Protein 2QVK (pdb70)

Radius of gyration: 16.13 Å; Cα contacts (8 Å, |Δi|>4): 327; chains: 1; bounding box: 34×58×26 Å

CATH classification: 2.60.40.2030

Foldseek 3Di:
DCFAKAWPDAEDEDELPPFKDKTKMFTPDAQAAKKKKKKWKFADQADEPQQQWHTDIDIDIRGRPRTMDIDIIGGHSHPDDDPWGKIKMFIDAMAGDVVGYGYDDHGMHIYTHDYDDDDDD

InterPro domains:
  IPR001623 DnaJ domain [PS50076] (302-365)
  IPR002987 Sodium/calcium exchanger, isoform 1 [PR01260] (11-23)
  IPR002987 Sodium/calcium exchanger, isoform 1 [PR01260] (24-35)
  IPR002987 Sodium/calcium exchanger, isoform 1 [PR01260] (45-54)
  IPR002987 Sodium/calcium exchanger, isoform 1 [PR01260] (502-514)
  IPR003644 Na-Ca exchanger/integrin-beta4 [PF03160] (530-632)
  IPR003644 Na-Ca exchanger/integrin-beta4 [SM00237] (393-493)
  IPR003644 Na-Ca exchanger/integrin-beta4 [SM00237] (524-624)
  IPR004836 Sodium/calcium exchanger protein [PR01259] (802-814)
  IPR004836 Sodium/calcium exchanger protein [PR01259] (815-826)
  IPR004836 Sodium/calcium exchanger protein [PR01259] (828-840)
  IPR004836 Sodium/calcium exchanger protein [PR01259] (841-854)
  IPR004836 Sodium/calcium exchanger protein [TIGR00845] (1-970)
  IPR004837 Sodium/calcium exchanger membrane region [PF01699] (78-247)
  IPR004837 Sodium/calcium exchanger membrane region [PF01699] (797-959)
  IPR032452 Sodium/calcium exchanger domain, C-terminal extension [PF16494] (251-386)
  IPR038081 CalX-like domain superfamily [G3DSA:2.60.40.2030] (392-528)
  IPR038081 CalX-like domain superfamily [G3DSA:2.60.40.2030] (529-724)
  IPR038081 CalX-like domain superfamily [SSF141072] (403-534)
  IPR038081 CalX-like domain superfamily [SSF141072] (534-724)

GO terms:
  GO:0005432 calcium:sodium 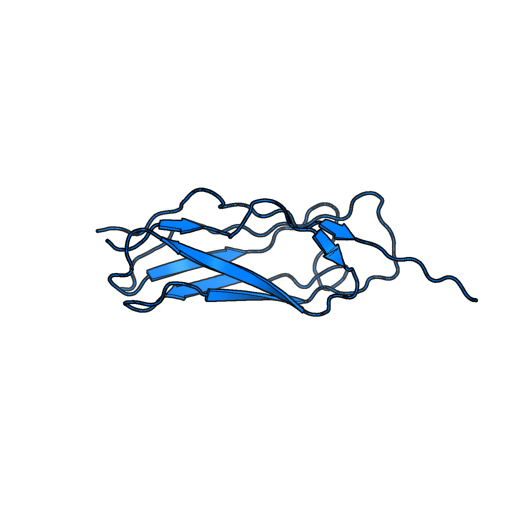antiporter activity (F, IDA)
  GO:0005509 calcium ion binding (F, IDA)
  GO:0035725 sodium ion transmembrane transport (P, IDA)
  GO:0005886 plasma membrane (C, IDA)
  GO:0070588 calcium ion transmembrane transport (P, IDA)
  GO:0005886 plasma membrane (C, EXP)
  GO:1905060 calcium:monoatomic cation antiporter activity involved in regulation of postsynaptic cytosolic calcium ion concentration (F, IMP)
  GO:1905060 calcium:monoatomic cation antiporter activity involved in regulation of postsynaptic cytosolic calcium ion concentration (F, IDA)

Nearest PDB structures (foldseek):
  2qvk-assembly1_A  TM=1.008E+00  e=4.280E-24  Canis lupus familiaris
  2qvm-assembly1_A  TM=9.814E-01  e=2.058E-21  Canis lupus familiaris
  8sgt-assembly1_A  TM=9.623E-01  e=6.298E-17  Homo sapiens
  8sgi-assembly1_A  TM=9.495E-01  e=1.476E-16  Homo sapiens
  2klt-assembly1_A  TM=8.767E-01  e=2.687E-17  Canis lupus familiaris

B-factor: mean 15.98, std 7.39, range [6.96, 51.9]

Sequence (121 aa):
HAGIFTFEEPVTTHVSESIGIMEVKVLRTSGARGNVIVPYKTIEGTARGGGEDFEEDTCGELEFQNDEEIVVKTISVKVIDDEEYEKNNKTFFLEEIGEPRLVEGRPILGEHTKLEEVIIEESSYEFKS

Solvent-accessible surface area: 7378 Å² total; per-residue (Å²): 159,5,4,57,0,15,2,114,74,67,65,29,109,13,45,22,81,72,36,88,8,108,10,86,0,50,8,54,94,24,22,169,23,46,0,34,0,38,36,102,17,67,94,34,66,0,124,7,77,38,73,3,0,72,77,40,92,18,119,15,59,0,90,81,112,52,100,78,52,51,4,63,1,102,6,66,80,23,173,112,137,40,195,81,6,7,0,68,0,55,2,25,120,12,167,98,72,218,84,73,12,84,41,23,149,42,32,133,8,44,0,28,7,79,30,80,137,157,180,176,166

Secondary structure (DSSP, 8-state):
---EEEES-SEEEEETT--EEEEEEEEES---S-EEEEEEEEESSS-TTTTSB---EEEEEEPTT--EEEEEEEB---SS--SSEEEEEEE---EE-----EE-S--EEEEEEE-------

Structure (mmCIF, N/CA/C/O backbone):
data_2QVK
#
_entry.id   2QVK
#
_cell.length_a   82.336
_cell.length_b   76.491
_cell.length_c   22.538
_cell.angle_alpha   90.00
_cell.angle_beta   90.00
_cell.angle_gamma   90.00
#
_symmetry.space_group_name_H-M   'P 21 21 2'
#
loop_
_entity.id
_entity.type
_entity.pdbx_description
1 polymer 'Sodium/calcium exchanger 1'
2 water water
#
loop_
_atom_site.group_PDB
_atom_site.id
_atom_site.type_symbol
_atom_site.label_atom_id
_atom_site.label_alt_id
_atom_site.label_comp_id
_atom_site.label_asym_id
_atom_site.label_entity_id
_atom_site.label_seq_id
_atom_site.pdbx_PDB_ins_code
_atom_site.Cartn_x
_atom_site.Cartn_y
_atom_site.Cartn_z
_atom_site.occupancy
_atom_site.B_iso_or_equiv
_atom_site.auth_seq_id
_atom_site.auth_comp_id
_atom_site.auth_asym_id
_atom_site.auth_atom_id
_atom_site.pdbx_PDB_model_num
ATOM 1 N N . HIS A 1 4 ? 38.670 -14.167 2.443 1.00 20.95 501 HIS A N 1
ATOM 2 C CA . HIS A 1 4 ? 38.204 -13.330 3.584 1.00 19.34 501 HIS A CA 1
ATOM 3 C C . HIS A 1 4 ? 39.240 -13.224 4.697 1.00 17.68 501 HIS A C 1
ATOM 4 O O . HIS A 1 4 ? 38.880 -12.865 5.816 1.00 16.39 501 HIS A O 1
ATOM 11 N N . ALA A 1 5 ? 40.522 -13.482 4.397 1.00 16.37 502 ALA A N 1
ATOM 12 C CA . ALA A 1 5 ? 41.578 -13.455 5.420 1.00 14.46 502 ALA A CA 1
ATOM 13 C C . ALA A 1 5 ? 42.112 -12.044 5.676 1.00 13.44 502 ALA A C 1
ATOM 14 O O . ALA A 1 5 ? 42.701 -11.805 6.723 1.00 12.44 502 ALA A O 1
ATOM 16 N N . GLY A 1 6 ? 41.931 -11.149 4.710 1.00 12.28 503 GLY A N 1
ATOM 17 C CA . GLY A 1 6 ? 42.290 -9.746 4.885 1.00 11.47 503 GLY A CA 1
ATOM 18 C C . GLY A 1 6 ? 43.323 -9.218 3.913 1.00 10.38 503 GLY A C 1
ATOM 19 O O . GLY A 1 6 ? 44.194 -9.958 3.404 1.00 11.27 503 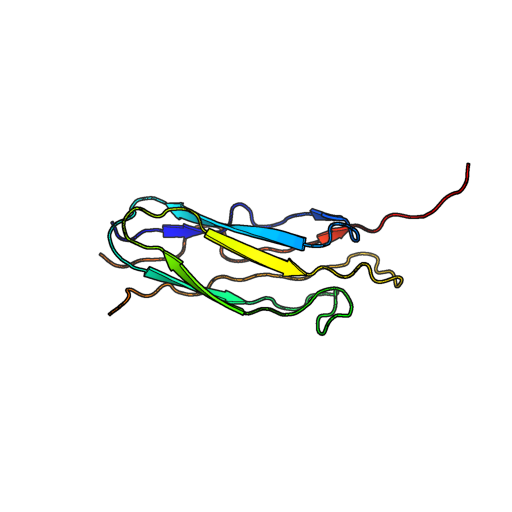GLY A O 1
ATOM 20 N N . ILE A 1 7 ? 43.231 -7.911 3.697 1.00 9.44 504 ILE A N 1
ATOM 21 C CA . ILE A 1 7 ? 44.124 -7.134 2.866 1.00 9.68 504 ILE A CA 1
ATOM 22 C C . ILE A 1 7 ? 44.743 -6.074 3.799 1.00 9.20 504 ILE A C 1
ATOM 23 O O . ILE A 1 7 ? 44.016 -5.232 4.354 1.00 9.71 504 ILE A O 1
ATOM 28 N N . PHE A 1 8 ? 46.066 -6.122 3.980 1.00 8.45 505 PHE A N 1
ATOM 29 C CA . PHE A 1 8 ? 46.722 -5.370 5.049 1.00 7.90 505 PHE A CA 1
ATOM 30 C C . PHE A 1 8 ? 47.456 -4.160 4.517 1.00 7.09 505 PHE A C 1
ATOM 31 O O . PHE A 1 8 ? 48.140 -4.229 3.493 1.00 8.55 505 PHE A O 1
ATOM 39 N N . THR A 1 9 ? 47.349 -3.052 5.254 1.00 6.96 506 THR A N 1
ATOM 40 C CA . THR A 1 9 ? 47.873 -1.777 4.770 1.00 7.59 506 THR A CA 1
ATOM 41 C C . THR A 1 9 ? 48.180 -0.814 5.903 1.00 7.72 506 THR A C 1
ATOM 42 O O . THR A 1 9 ? 47.520 -0.854 6.943 1.00 8.35 506 THR A O 1
ATOM 46 N N . PHE A 1 10 ? 49.161 0.056 5.699 1.00 7.45 507 PHE A N 1
ATOM 47 C CA . PHE A 1 10 ? 49.299 1.227 6.547 1.00 8.02 507 PHE A CA 1
ATOM 48 C C . PHE A 1 10 ? 48.159 2.204 6.244 1.00 8.04 507 PHE A C 1
ATOM 49 O O . PHE A 1 10 ? 47.465 2.094 5.236 1.00 8.21 507 PHE A O 1
ATOM 57 N N . GLU A 1 11 ? 47.976 3.185 7.118 1.00 8.58 508 GLU A N 1
ATOM 58 C CA . GLU A 1 11 ? 46.990 4.246 6.906 1.00 9.00 508 GLU A CA 1
ATOM 59 C C . GLU A 1 11 ? 47.293 5.151 5.725 1.00 10.03 508 GLU A C 1
ATOM 60 O O . GLU A 1 11 ? 46.386 5.626 5.057 1.00 10.70 508 GLU A O 1
ATOM 66 N N . GLU A 1 12 ? 48.567 5.411 5.491 1.00 10.53 509 GLU A N 1
ATOM 67 C CA . GLU A 1 12 ? 49.000 6.363 4.485 1.00 11.26 509 GLU A CA 1
ATOM 68 C C . GLU A 1 12 ? 50.458 6.091 4.175 1.00 10.76 509 GLU A C 1
ATOM 69 O O . GLU A 1 12 ? 51.119 5.386 4.920 1.00 11.31 509 GLU A O 1
ATOM 75 N N . PRO A 1 13 ? 50.956 6.607 3.054 1.00 10.26 510 PRO A N 1
ATOM 76 C CA . PRO A 1 13 ? 52.343 6.345 2.685 1.00 10.48 510 PRO A CA 1
ATOM 77 C C . PRO A 1 13 ? 53.391 7.310 3.254 1.00 9.71 510 PRO A C 1
ATOM 78 O O . PRO A 1 13 ? 54.575 7.007 3.195 1.00 9.06 510 PRO A O 1
ATOM 82 N N . VAL A 1 14 ? 52.966 8.482 3.719 1.00 9.84 511 VAL A N 1
ATOM 83 C CA . VAL A 1 14 ? 53.894 9.473 4.265 1.00 10.47 511 VAL A CA 1
ATOM 84 C C . VAL A 1 14 ? 53.283 10.124 5.497 1.00 11.54 511 VAL A C 1
ATOM 85 O O . VAL A 1 14 ? 52.108 10.497 5.485 1.00 12.92 511 VAL A O 1
ATOM 89 N N . THR A 1 15 ? 54.070 10.254 6.565 1.00 11.45 512 THR A N 1
ATOM 90 C CA A THR A 1 15 ? 53.608 10.888 7.797 0.60 12.10 512 THR A CA 1
ATOM 91 C CA B THR A 1 15 ? 53.587 10.953 7.744 0.40 12.43 512 THR A CA 1
ATOM 92 C C . THR A 1 15 ? 54.700 11.803 8.308 1.00 12.03 512 THR A C 1
ATOM 93 O O . THR A 1 15 ? 55.867 11.497 8.148 1.00 13.48 512 THR A O 1
ATOM 100 N N . HIS A 1 16 ? 54.307 12.898 8.935 1.00 12.32 513 HIS A N 1
ATOM 101 C CA . HIS A 1 16 ? 55.214 13.848 9.557 1.00 12.90 513 HIS A CA 1
ATOM 102 C C . HIS A 1 16 ? 55.047 13.713 11.061 1.00 13.15 513 HIS A C 1
ATOM 103 O O . HIS A 1 16 ? 53.913 13.658 11.574 1.00 14.85 513 HIS A O 1
ATOM 110 N N . VAL A 1 17 ? 56.170 13.645 11.778 1.00 11.83 514 VAL A N 1
ATOM 111 C CA . VAL A 1 17 ? 56.121 13.606 13.245 1.00 12.61 514 VAL A CA 1
ATOM 112 C C . VAL A 1 17 ? 57.133 14.582 13.797 1.00 12.58 514 VAL A C 1
ATOM 113 O O . VAL A 1 17 ? 58.180 14.811 13.202 1.00 12.98 514 VAL A O 1
ATOM 117 N N . SER A 1 18 ? 56.831 15.144 14.960 1.00 12.39 515 SER A N 1
ATOM 118 C CA . SER A 1 18 ? 57.789 15.999 15.640 1.00 11.97 515 SER A CA 1
ATOM 119 C C . SER A 1 18 ? 58.947 15.179 16.171 1.00 11.25 515 SER A C 1
ATOM 120 O O . SER A 1 18 ? 58.750 14.069 16.651 1.00 10.80 515 SER A O 1
ATOM 123 N N . GLU A 1 19 ? 60.137 15.768 16.168 1.00 11.06 516 GLU A N 1
ATOM 124 C CA . GLU A 1 19 ? 61.278 15.212 16.834 1.00 11.80 516 GLU A CA 1
ATOM 125 C C . GLU A 1 19 ? 61.041 14.922 18.323 1.00 11.13 516 GLU A C 1
ATOM 126 O O . GLU A 1 19 ? 61.747 14.115 18.924 1.00 11.73 516 GLU A O 1
ATOM 132 N N . SER A 1 20 ? 60.052 15.602 18.907 1.00 11.56 517 SER A N 1
ATOM 133 C CA . SER A 1 20 ? 59.717 15.420 20.323 1.00 12.46 517 SER A CA 1
ATOM 134 C C . SER A 1 20 ? 58.547 14.470 20.579 1.00 12.01 517 SER A C 1
ATOM 135 O O . SER A 1 20 ? 58.049 14.397 21.707 1.00 14.20 517 SER A O 1
ATOM 138 N N . ILE A 1 21 ? 58.101 13.734 19.563 1.00 11.61 518 ILE A N 1
ATOM 139 C CA . ILE A 1 21 ? 56.942 12.856 19.745 1.00 11.75 518 ILE A CA 1
ATOM 140 C C . ILE A 1 21 ? 57.144 11.762 20.808 1.00 11.23 518 ILE A C 1
ATOM 141 O O . ILE A 1 21 ? 56.175 11.295 21.439 1.00 11.90 518 ILE A O 1
ATOM 146 N N . GLY A 1 22 ? 58.381 11.317 20.991 1.00 11.13 519 GLY A N 1
ATOM 147 C CA . GLY A 1 22 ? 58.672 10.310 22.006 1.00 10.78 519 GLY A CA 1
ATOM 148 C C . GLY A 1 22 ? 58.425 8.914 21.498 1.00 10.41 519 GLY A C 1
ATOM 149 O O . GLY A 1 22 ? 59.360 8.168 21.221 1.00 11.62 519 GLY A O 1
ATOM 150 N N . ILE A 1 23 ? 57.155 8.546 21.446 1.00 10.28 520 ILE A N 1
ATOM 151 C CA . ILE A 1 23 ? 56.752 7.257 20.910 1.00 10.10 520 ILE A CA 1
ATOM 152 C C . ILE A 1 23 ? 55.808 7.512 19.755 1.00 10.49 520 ILE A C 1
ATOM 153 O O . ILE A 1 23 ? 54.779 8.178 19.921 1.00 12.01 520 ILE A O 1
ATOM 158 N N . MET A 1 24 ? 56.156 6.971 18.584 1.00 10.44 521 MET A N 1
ATOM 159 C CA . MET A 1 24 ? 55.296 7.046 17.405 1.00 10.38 521 MET A CA 1
ATOM 160 C C . MET A 1 24 ? 54.551 5.721 17.291 1.00 9.97 521 MET A C 1
ATOM 161 O O . MET A 1 24 ? 55.168 4.651 17.294 1.00 11.38 521 MET A O 1
ATOM 166 N N . GLU A 1 25 ? 53.231 5.788 17.159 1.00 9.59 522 GLU A N 1
ATOM 167 C CA . GLU A 1 25 ? 52.400 4.599 17.053 1.00 9.55 522 GLU A CA 1
ATOM 168 C C . GLU A 1 25 ? 51.854 4.483 15.635 1.00 10.11 522 GLU A C 1
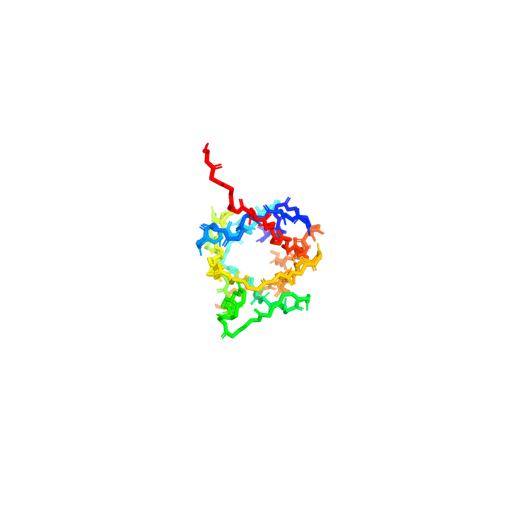ATOM 169 O O . GLU A 1 25 ? 51.035 5.285 15.206 1.00 12.54 522 GLU A O 1
ATOM 175 N N . VAL A 1 26 ? 52.373 3.512 14.904 1.00 9.20 523 VAL A N 1
ATOM 176 C CA . VAL A 1 26 ? 52.033 3.294 13.495 1.00 8.99 523 VAL A CA 1
ATOM 177 C C . VAL A 1 26 ? 51.002 2.183 13.416 1.00 8.38 523 VAL A C 1
ATOM 178 O O . VAL A 1 26 ? 51.199 1.103 13.981 1.00 9.60 523 VAL A O 1
ATOM 182 N N . LYS A 1 27 ? 49.901 2.474 12.740 1.00 8.24 524 LYS A N 1
ATOM 183 C CA . LYS A 1 27 ? 48.815 1.533 12.602 1.00 8.57 524 LYS A CA 1
ATOM 184 C C . LYS A 1 27 ? 48.933 0.666 11.350 1.00 8.04 524 LYS A C 1
ATOM 185 O O . LYS A 1 27 ? 49.340 1.132 10.284 1.00 8.67 524 LYS A O 1
ATOM 191 N N . VAL A 1 28 ? 48.524 -0.587 11.495 1.00 7.77 525 VAL A N 1
ATOM 192 C CA . VAL A 1 28 ? 48.324 -1.486 10.366 1.00 7.71 525 VAL A CA 1
ATOM 193 C C . VAL A 1 28 ? 46.868 -1.967 10.366 1.00 7.19 525 VAL A C 1
ATOM 194 O O . VAL A 1 28 ? 46.374 -2.469 11.387 1.00 7.31 525 VAL A O 1
ATOM 198 N N . LEU A 1 29 ? 46.190 -1.772 9.235 1.00 7.57 526 LEU A N 1
ATOM 199 C CA . LEU A 1 29 ? 44.776 -2.077 9.109 1.00 7.61 526 LEU A CA 1
ATOM 200 C C . LEU A 1 29 ? 44.567 -3.307 8.272 1.00 7.05 526 LEU A C 1
ATOM 201 O O . LEU A 1 29 ? 45.314 -3.550 7.323 1.00 8.69 526 LEU A O 1
ATOM 206 N N . ARG A 1 30 ? 43.531 -4.057 8.629 1.00 7.78 527 ARG A N 1
ATOM 207 C CA . ARG A 1 30 ? 43.070 -5.243 7.899 1.00 7.84 527 ARG A CA 1
ATOM 208 C C . ARG A 1 30 ? 41.745 -4.864 7.270 1.00 7.88 527 ARG A C 1
ATOM 209 O O . ARG A 1 30 ? 40.834 -4.421 7.985 1.00 8.52 527 ARG A O 1
ATOM 217 N N . THR A 1 31 ? 41.654 -4.994 5.944 1.00 8.36 528 THR A N 1
ATOM 218 C CA . THR A 1 31 ? 40.485 -4.595 5.176 1.00 9.54 528 THR A CA 1
ATOM 219 C C . THR A 1 31 ? 39.949 -5.793 4.396 1.00 9.59 528 THR A C 1
ATOM 220 O O . THR A 1 31 ? 40.676 -6.726 4.074 1.00 9.79 528 THR A O 1
ATOM 224 N N . SER A 1 32 ? 38.677 -5.728 4.045 1.00 9.99 529 SER A N 1
ATOM 225 C CA . SER A 1 32 ? 38.023 -6.743 3.211 1.00 11.30 529 SER A CA 1
ATOM 226 C C . SER A 1 32 ? 38.081 -8.197 3.702 1.00 12.75 529 SER A C 1
ATOM 227 O O . SER A 1 32 ? 38.050 -9.151 2.895 1.00 16.19 529 SER A O 1
ATOM 230 N N . GLY A 1 33 ? 38.141 -8.391 5.010 1.00 12.85 530 GLY A N 1
ATOM 231 C CA . GLY A 1 33 ? 37.972 -9.719 5.607 1.00 13.93 530 GLY A CA 1
ATOM 232 C C . GLY A 1 33 ? 38.809 -9.873 6.851 1.00 13.70 530 GLY A C 1
ATOM 233 O O . GLY A 1 33 ? 39.978 -9.503 6.856 1.00 13.12 530 GLY A O 1
ATOM 234 N N . ALA A 1 34 ? 38.235 -10.453 7.899 1.00 13.75 531 ALA A N 1
ATOM 235 C CA . ALA A 1 34 ? 38.947 -10.632 9.156 1.00 14.68 531 ALA A CA 1
ATOM 236 C C . ALA A 1 34 ? 38.881 -12.073 9.649 1.00 15.69 531 ALA A C 1
ATOM 237 O O . ALA A 1 34 ? 38.948 -12.314 10.842 1.00 15.73 531 ALA A O 1
ATOM 239 N N . ARG A 1 35 ? 38.793 -13.020 8.720 1.00 17.15 532 ARG A N 1
ATOM 240 C CA . ARG A 1 35 ? 38.710 -14.447 9.097 1.00 18.23 532 ARG A CA 1
ATOM 241 C C . ARG A 1 35 ? 40.099 -15.044 9.348 1.00 17.40 532 ARG A C 1
ATOM 242 O O . ARG A 1 35 ? 40.978 -14.981 8.481 1.00 17.60 532 ARG A O 1
ATOM 250 N N . GLY A 1 36 ? 40.281 -15.607 10.534 1.00 16.89 533 GLY A N 1
ATOM 251 C CA . GLY A 1 36 ? 41.472 -16.389 10.852 1.00 16.64 533 GLY A CA 1
ATOM 252 C C . GLY A 1 36 ? 42.590 -15.586 11.492 1.00 16.03 533 GLY A C 1
ATOM 253 O O . GLY A 1 36 ? 42.516 -14.362 11.606 1.00 16.69 533 GLY A O 1
ATOM 254 N N . ASN A 1 37 ? 43.603 -16.306 11.961 1.00 15.22 534 ASN A N 1
ATOM 255 C CA . ASN A 1 37 ? 44.791 -15.771 12.584 1.00 14.83 534 ASN A CA 1
ATOM 256 C C . ASN A 1 37 ? 45.875 -15.585 11.510 1.00 13.67 534 ASN A C 1
ATOM 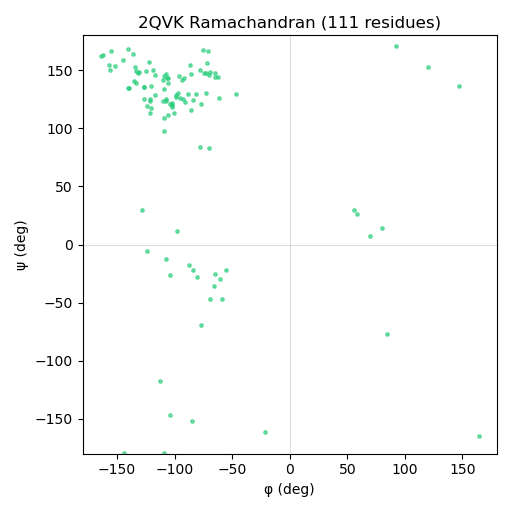257 O O . ASN A 1 37 ? 46.217 -16.523 10.774 1.00 13.45 534 ASN A O 1
ATOM 262 N N . VAL A 1 38 ? 46.398 -14.366 11.419 1.00 12.22 535 VAL A N 1
ATOM 263 C CA . VAL A 1 38 ? 47.340 -13.943 10.360 1.00 11.78 535 VAL A CA 1
ATOM 264 C C . VAL A 1 38 ? 48.468 -13.163 11.000 1.00 11.80 535 VAL A C 1
ATOM 265 O O . VAL A 1 38 ? 48.241 -12.387 11.902 1.00 12.43 535 VAL A O 1
ATOM 269 N N . ILE A 1 39 ? 49.690 -13.359 10.529 1.00 10.42 536 ILE A N 1
ATOM 270 C CA . ILE A 1 39 ? 50.786 -12.473 10.918 1.00 11.04 536 ILE A CA 1
ATOM 271 C C . ILE A 1 39 ? 51.196 -11.603 9.753 1.00 9.76 536 ILE A C 1
ATOM 272 O O . ILE A 1 39 ? 51.149 -12.019 8.585 1.00 10.70 536 ILE A O 1
ATOM 277 N N . VAL A 1 40 ? 51.585 -10.376 10.090 1.00 9.65 537 VAL A N 1
ATOM 278 C CA . VAL A 1 40 ? 52.135 -9.418 9.127 1.00 8.92 537 VAL A CA 1
ATOM 279 C C . VAL A 1 40 ? 53.548 -9.016 9.580 1.00 8.97 537 VAL A C 1
ATOM 280 O O . VAL A 1 40 ? 53.704 -8.373 10.620 1.00 9.72 537 VAL A O 1
ATOM 284 N N . PRO A 1 41 ? 54.582 -9.391 8.811 1.00 8.62 538 PRO A N 1
ATOM 285 C CA . PRO A 1 41 ? 55.922 -8.971 9.180 1.00 9.53 538 PRO A CA 1
ATOM 286 C C . PRO A 1 41 ? 56.083 -7.468 8.979 1.00 8.90 538 PRO A C 1
ATOM 287 O O . PRO A 1 41 ? 55.504 -6.910 8.041 1.00 9.40 538 PRO A O 1
ATOM 291 N N . TYR A 1 42 ? 56.917 -6.845 9.804 1.00 9.01 539 TYR A N 1
ATOM 292 C CA . TYR A 1 42 ? 57.246 -5.421 9.649 1.00 8.64 539 TYR A CA 1
ATOM 293 C C . TYR A 1 42 ? 58.690 -5.154 10.039 1.00 9.05 539 TYR A C 1
ATOM 294 O O . TYR A 1 42 ? 59.304 -5.922 10.784 1.00 9.55 539 TYR A O 1
ATOM 303 N N . LYS A 1 43 ? 59.218 -4.041 9.543 1.00 8.66 540 LYS A N 1
ATOM 304 C CA . LYS A 1 43 ? 60.532 -3.547 9.936 1.00 9.53 540 LYS A CA 1
ATOM 305 C C . LYS A 1 43 ? 60.661 -2.053 9.690 1.00 9.40 540 LYS A C 1
ATOM 306 O O . LYS A 1 43 ? 59.996 -1.479 8.820 1.00 9.65 540 LYS A O 1
ATOM 312 N N . THR A 1 44 ? 61.545 -1.429 10.450 1.00 9.57 541 THR A N 1
ATOM 313 C CA . THR A 1 44 ? 62.047 -0.104 10.144 1.00 9.69 541 THR A CA 1
ATOM 314 C C . THR A 1 44 ? 63.243 -0.202 9.207 1.00 10.47 541 THR A C 1
ATOM 315 O O . THR A 1 44 ? 63.955 -1.206 9.191 1.00 10.38 541 THR A O 1
ATOM 319 N N . ILE A 1 45 ? 63.461 0.871 8.445 1.00 9.65 542 ILE A N 1
ATOM 320 C CA . ILE A 1 45 ? 64.625 1.023 7.575 1.00 10.32 542 ILE A CA 1
ATOM 321 C C . ILE A 1 45 ? 65.089 2.464 7.669 1.00 10.29 542 ILE A C 1
ATOM 322 O O . ILE A 1 45 ? 64.283 3.380 7.603 1.00 9.99 542 ILE A O 1
ATOM 327 N N . GLU A 1 46 ? 66.388 2.676 7.814 1.00 11.34 543 GLU A N 1
ATOM 328 C CA . GLU A 1 46 ? 66.907 4.035 7.858 1.00 12.73 543 GLU A CA 1
ATOM 329 C C . GLU A 1 46 ? 66.676 4.743 6.527 1.00 12.61 543 GLU A C 1
ATOM 330 O O . GLU A 1 46 ? 66.732 4.112 5.456 1.00 13.65 543 GLU A O 1
ATOM 336 N N . GLY A 1 47 ? 66.469 6.061 6.587 1.00 13.32 544 GLY A N 1
ATOM 337 C CA . GLY A 1 47 ? 66.537 6.920 5.406 1.00 13.34 544 GLY A CA 1
ATOM 338 C C . GLY A 1 47 ? 67.739 7.826 5.575 1.00 13.93 544 GLY A C 1
ATOM 339 O O . GLY A 1 47 ? 68.868 7.352 5.676 1.00 16.10 544 GLY A O 1
ATOM 340 N N . THR A 1 48 ? 67.499 9.130 5.637 1.00 12.82 545 THR A N 1
ATOM 341 C CA . THR A 1 48 ? 68.549 10.055 6.062 1.00 13.16 545 THR A CA 1
ATOM 342 C C . THR A 1 48 ? 68.678 10.073 7.600 1.00 13.34 545 THR A C 1
ATOM 343 O O . THR A 1 48 ? 69.745 10.382 8.141 1.00 14.00 545 THR A O 1
ATOM 347 N N . ALA A 1 49 ? 67.580 9.783 8.307 1.00 13.18 546 ALA A N 1
ATOM 348 C CA . ALA A 1 49 ? 67.602 9.637 9.757 1.00 14.18 546 ALA A CA 1
ATOM 349 C C . ALA A 1 49 ? 68.285 8.335 10.106 1.00 14.54 546 ALA A C 1
ATOM 350 O O . ALA A 1 49 ? 68.119 7.328 9.391 1.00 16.18 546 ALA A O 1
ATOM 352 N N . ARG A 1 50 ? 68.980 8.324 11.237 1.00 14.39 547 ARG A N 1
ATOM 353 C CA . ARG A 1 50 ? 69.753 7.159 11.635 1.00 16.18 547 ARG A CA 1
ATOM 354 C C . ARG A 1 50 ? 69.108 6.410 12.786 1.00 14.33 547 ARG A C 1
ATOM 355 O O . ARG A 1 50 ? 68.536 7.011 13.694 1.00 13.21 547 ARG A O 1
ATOM 363 N N . GLY A 1 51 ? 69.215 5.089 12.737 1.00 13.75 548 GLY A N 1
ATOM 364 C CA . GLY A 1 51 ? 68.734 4.214 13.790 1.00 14.60 548 GLY A CA 1
ATOM 365 C C . GLY A 1 51 ? 69.762 4.060 14.889 1.00 14.93 548 GLY A C 1
ATOM 366 O O . GLY A 1 51 ? 70.551 4.968 15.167 1.00 15.19 548 GLY A O 1
ATOM 367 N N . GLY A 1 52 ? 69.721 2.919 15.553 1.00 15.43 549 GLY A N 1
ATOM 368 C CA . GLY A 1 52 ? 70.611 2.665 16.676 1.00 15.49 549 GLY A CA 1
ATOM 369 C C . GLY A 1 52 ? 70.496 3.661 17.809 1.00 16.34 549 GLY A C 1
ATOM 370 O O . GLY A 1 52 ? 71.458 3.859 18.560 1.00 17.81 549 GLY A O 1
ATOM 371 N N . GLY A 1 53 ? 69.327 4.284 17.943 1.00 16.06 550 GLY A N 1
ATOM 372 C CA . GLY A 1 53 ? 69.057 5.251 18.988 1.00 16.64 550 GLY A CA 1
ATOM 373 C C . GLY A 1 53 ? 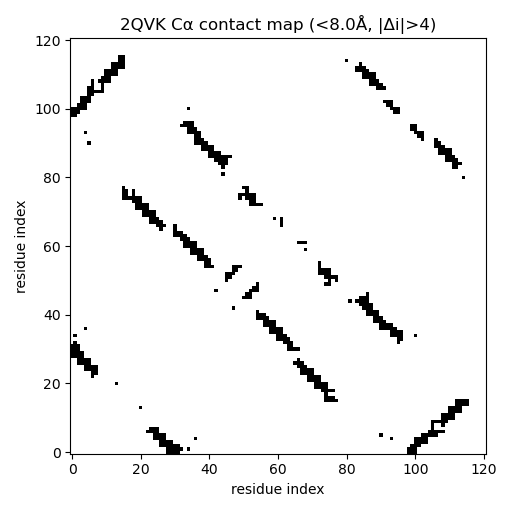69.602 6.638 18.709 1.00 17.03 550 GLY A C 1
ATOM 374 O O . GLY A 1 53 ? 69.667 7.466 19.617 1.00 18.90 550 GLY A O 1
ATOM 375 N N . GLU A 1 54 ? 69.998 6.914 17.462 1.00 16.75 551 GLU A N 1
ATOM 376 C CA . GLU A 1 54 ? 70.418 8.264 17.070 1.00 16.52 551 GLU A CA 1
ATOM 377 C C . GLU A 1 54 ? 69.177 9.152 16.872 1.00 15.31 551 GLU A C 1
ATOM 378 O O . GLU A 1 54 ? 68.929 10.037 17.678 1.00 16.15 551 GLU A O 1
ATOM 384 N N . ASP A 1 55 ? 68.392 8.870 15.819 1.00 13.43 552 ASP A N 1
ATOM 385 C CA . ASP A 1 55 ? 67.100 9.517 15.588 1.00 12.51 552 ASP A CA 1
ATOM 386 C C . ASP A 1 55 ? 65.910 8.622 15.939 1.00 11.45 552 ASP A C 1
ATOM 387 O O . ASP A 1 55 ? 64.831 9.115 16.234 1.00 12.34 552 ASP A O 1
ATOM 392 N N . PHE A 1 56 ? 66.094 7.312 15.871 1.00 11.06 553 PHE A N 1
ATOM 393 C CA . PHE A 1 56 ? 65.060 6.371 16.266 1.00 11.30 553 PHE A CA 1
ATOM 394 C C . PHE A 1 56 ? 65.690 5.058 16.661 1.00 11.29 553 PHE A C 1
ATOM 395 O O . PHE A 1 56 ? 66.882 4.824 16.410 1.00 11.70 553 PHE A O 1
ATOM 403 N N . GLU A 1 57 ? 64.896 4.207 17.305 1.00 11.39 554 GLU A N 1
ATOM 404 C CA A GLU A 1 57 ? 65.305 2.865 17.651 0.50 12.05 554 GLU A CA 1
ATOM 405 C CA B GLU A 1 57 ? 65.333 2.864 17.631 0.50 11.93 554 GLU A CA 1
ATOM 406 C C . GLU A 1 57 ? 64.750 1.881 16.625 1.00 12.06 554 GLU A C 1
ATOM 407 O O . GLU A 1 57 ? 63.545 1.846 16.389 1.00 12.25 554 GLU A O 1
ATOM 418 N N . ASP A 1 58 ? 65.616 1.071 16.032 1.00 11.16 555 ASP A N 1
ATOM 419 C CA . ASP A 1 58 ? 65.183 0.097 15.033 1.00 11.97 555 ASP A CA 1
ATOM 420 C C . ASP A 1 58 ? 64.227 -0.908 15.648 1.00 12.10 555 ASP A C 1
ATOM 421 O O . ASP A 1 58 ? 64.390 -1.316 16.810 1.00 13.41 555 ASP A O 1
ATOM 426 N N . THR A 1 59 ? 63.242 -1.346 14.874 1.00 11.83 556 THR A N 1
ATOM 427 C CA . THR A 1 59 ? 62.343 -2.386 15.377 1.00 13.04 556 THR A CA 1
ATOM 428 C C . THR A 1 59 ? 61.792 -3.213 14.230 1.00 12.72 556 THR A C 1
ATOM 429 O O . THR A 1 59 ? 61.716 -2.754 13.096 1.00 14.39 556 THR A O 1
ATOM 433 N N . CYS A 1 60 ? 61.442 -4.451 14.534 1.00 13.36 557 CYS A N 1
ATOM 434 C CA . CYS A 1 60 ? 60.958 -5.370 13.541 1.00 14.04 557 CYS A CA 1
ATOM 435 C C . CYS A 1 60 ? 60.295 -6.506 14.260 1.00 13.19 557 CYS A C 1
ATOM 436 O O . CYS A 1 60 ? 60.485 -6.696 15.464 1.00 15.15 557 CYS A O 1
ATOM 439 N N . GLY A 1 61 ? 59.481 -7.248 13.537 1.00 11.98 558 GLY A N 1
ATOM 440 C CA . GLY A 1 61 ? 58.713 -8.307 14.153 1.00 12.43 558 GLY A CA 1
ATOM 441 C C . GLY A 1 61 ? 57.588 -8.788 13.289 1.00 12.21 558 GLY A C 1
ATOM 442 O O . GLY A 1 61 ? 57.579 -8.535 12.107 1.00 11.38 558 GLY A O 1
ATOM 443 N N . GLU A 1 62 ? 56.656 -9.517 13.887 1.00 13.76 559 GLU A N 1
ATOM 444 C CA . GLU A 1 62 ? 55.480 -10.037 13.204 1.00 14.98 559 GLU A CA 1
ATOM 445 C C . GLU A 1 62 ? 54.271 -9.570 14.026 1.00 15.01 559 GLU A C 1
ATOM 446 O O . GLU A 1 62 ? 54.249 -9.796 15.247 1.00 18.36 559 GLU A O 1
ATOM 452 N N . LEU A 1 63 ? 53.307 -8.884 13.404 1.00 13.64 560 LEU A N 1
ATOM 453 C CA . LEU A 1 63 ? 52.066 -8.487 14.088 1.00 14.06 560 LEU A CA 1
ATOM 454 C C . LEU A 1 63 ? 51.038 -9.562 13.899 1.00 14.17 560 LEU A C 1
ATOM 455 O O . LEU A 1 63 ? 50.703 -9.863 12.768 1.00 14.13 560 LEU A O 1
ATOM 460 N N . GLU A 1 64 ? 50.506 -10.127 14.971 1.00 14.51 561 GLU A N 1
ATOM 461 C CA . GLU A 1 64 ? 49.477 -11.133 14.829 1.00 15.73 561 GLU A CA 1
ATOM 462 C C . GLU A 1 64 ? 48.116 -10.500 14.955 1.00 15.48 561 GLU A C 1
ATOM 463 O O . GLU A 1 64 ? 47.808 -9.812 15.941 1.00 17.81 561 GLU A O 1
ATOM 469 N N . PHE A 1 65 ? 47.305 -10.750 13.948 1.00 13.80 562 PHE A N 1
ATOM 470 C CA . PHE A 1 65 ? 45.892 -10.400 13.951 1.00 13.93 562 PHE A CA 1
ATOM 471 C C . PHE A 1 65 ? 45.122 -11.679 14.243 1.00 15.41 562 PHE A C 1
ATOM 472 O O . PHE A 1 65 ? 45.223 -12.643 13.488 1.00 16.68 562 PHE A O 1
ATOM 480 N N . GLN A 1 66 ? 44.363 -11.678 15.328 1.00 15.90 563 GLN A N 1
ATOM 481 C CA . GLN A 1 66 ? 43.456 -12.771 15.613 1.00 16.67 563 GLN A CA 1
ATOM 482 C C . GLN A 1 66 ? 42.207 -12.696 14.717 1.00 16.45 563 GLN A C 1
ATOM 483 O O . GLN A 1 66 ? 41.913 -11.688 14.065 1.00 15.34 563 GLN A O 1
ATOM 489 N N . ASN A 1 67 ? 41.437 -13.772 14.704 1.00 17.14 564 ASN A N 1
ATOM 490 C CA . ASN A 1 67 ? 40.134 -13.765 14.103 1.00 16.72 564 ASN A CA 1
ATOM 491 C C . ASN A 1 67 ? 39.340 -12.537 14.548 1.00 16.38 564 ASN A C 1
ATOM 492 O O . ASN A 1 67 ? 39.275 -12.237 15.728 1.00 17.26 564 ASN A O 1
ATOM 497 N N . ASP A 1 68 ? 38.781 -11.810 13.576 1.00 15.84 565 ASP A N 1
ATOM 498 C CA . ASP A 1 68 ? 37.947 -10.614 13.803 1.00 15.73 565 ASP A CA 1
ATOM 499 C C . ASP A 1 68 ? 38.689 -9.369 14.334 1.00 15.34 565 ASP A C 1
ATOM 500 O O . ASP A 1 68 ? 38.052 -8.356 14.668 1.00 17.12 565 ASP A O 1
ATOM 505 N N . GLU A 1 69 ? 40.019 -9.438 14.393 1.00 13.22 566 GLU A N 1
ATOM 506 C CA A GLU A 1 69 ? 40.877 -8.290 14.767 0.60 12.44 566 GLU A CA 1
ATOM 507 C CA B GLU A 1 69 ? 40.825 -8.268 14.741 0.40 12.39 566 GLU A CA 1
ATOM 508 C C . GLU A 1 69 ? 41.283 -7.543 13.494 1.00 11.34 566 GLU A C 1
ATOM 509 O O . GLU A 1 69 ? 41.748 -8.166 12.541 1.00 11.07 566 GLU A O 1
ATOM 520 N N . ILE A 1 70 ? 41.1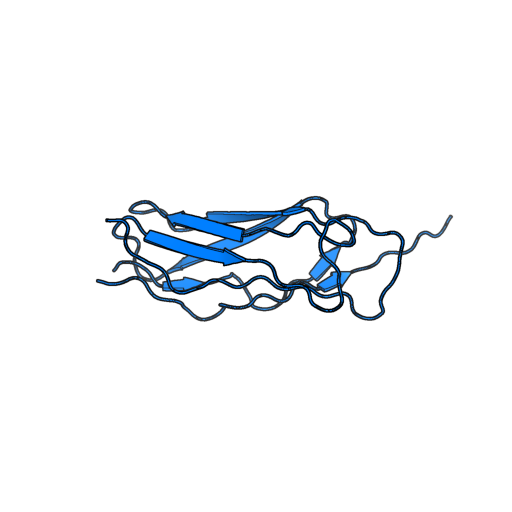07 -6.224 13.481 1.00 9.67 567 ILE A N 1
ATOM 521 C CA . ILE A 1 70 ? 41.320 -5.460 12.244 1.00 10.20 567 ILE A CA 1
ATOM 522 C C . ILE A 1 70 ? 42.323 -4.304 12.303 1.00 8.71 567 ILE A C 1
ATOM 523 O O . ILE A 1 70 ? 42.593 -3.700 11.283 1.00 9.07 567 ILE A O 1
ATOM 528 N N . VAL A 1 71 ? 42.847 -3.982 13.475 1.00 8.48 568 VAL A N 1
ATOM 529 C CA A VAL A 1 71 ? 43.861 -2.946 13.591 0.50 8.98 568 VAL A CA 1
ATOM 530 C CA B VAL A 1 71 ? 43.840 -2.911 13.629 0.50 9.09 568 VAL A CA 1
ATOM 531 C C . VAL A 1 71 ? 44.865 -3.3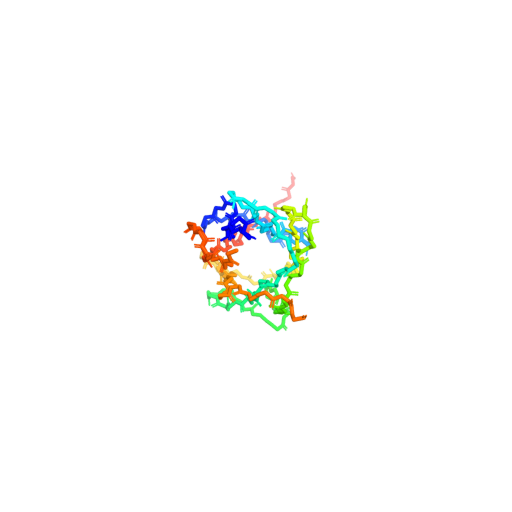38 14.653 1.00 9.50 568 VAL A C 1
ATOM 532 O O . VAL A 1 71 ? 44.479 -3.820 15.726 1.00 11.23 568 VAL A O 1
ATOM 539 N N . LYS A 1 72 ? 46.140 -3.120 14.336 1.00 9.16 569 LYS A N 1
ATOM 540 C CA . LYS A 1 72 ? 47.241 -3.363 15.275 1.00 9.00 569 LYS A CA 1
ATOM 541 C C . LYS A 1 72 ? 48.207 -2.182 15.196 1.00 8.41 569 LYS A C 1
ATOM 542 O O . LYS A 1 72 ? 48.165 -1.378 14.268 1.00 9.42 569 LYS A O 1
ATOM 548 N N . THR A 1 73 ? 49.078 -2.081 16.201 1.00 8.40 570 THR A N 1
ATOM 549 C CA . THR A 1 73 ? 49.956 -0.940 16.380 1.00 9.10 570 THR A CA 1
ATOM 550 C C . THR A 1 73 ? 51.404 -1.393 16.513 1.00 9.25 570 THR A C 1
ATOM 551 O O . THR A 1 73 ? 51.697 -2.381 17.198 1.00 11.00 570 THR A O 1
ATOM 555 N N . ILE A 1 74 ? 52.283 -0.674 15.811 1.00 8.85 571 ILE A N 1
ATOM 556 C CA . ILE A 1 74 ? 53.735 -0.790 15.936 1.00 9.44 571 ILE A CA 1
ATOM 557 C C . ILE A 1 74 ? 54.228 0.461 16.656 1.00 9.67 571 ILE A C 1
ATOM 558 O O . ILE A 1 74 ? 53.956 1.561 16.194 1.00 11.02 571 ILE A O 1
ATOM 563 N N . SER A 1 75 ? 54.928 0.302 17.791 1.00 9.78 572 SER A N 1
ATOM 564 C CA . SER A 1 75 ? 55.431 1.445 18.558 1.00 10.85 572 SER A CA 1
ATOM 565 C C . SER A 1 75 ? 56.910 1.639 18.313 1.00 10.09 572 SER A C 1
ATOM 566 O O . SER A 1 75 ? 57.704 0.716 18.535 1.00 12.05 572 SER A O 1
ATOM 569 N N . VAL A 1 76 ? 57.275 2.836 17.831 1.00 10.41 573 VAL A N 1
ATOM 570 C CA . VAL A 1 76 ? 58.662 3.178 17.523 1.00 10.92 573 VAL A CA 1
ATOM 571 C C . VAL A 1 76 ? 59.130 4.322 18.411 1.00 9.73 573 VAL A C 1
ATOM 572 O O . VAL A 1 76 ? 58.477 5.369 18.513 1.00 10.09 573 VAL A O 1
ATOM 576 N N . LYS A 1 77 ? 60.270 4.117 19.055 1.00 10.26 574 LYS A N 1
ATOM 577 C CA . LYS A 1 77 ? 60.916 5.177 19.829 1.00 11.70 574 LYS A CA 1
ATOM 578 C C . LYS A 1 77 ? 61.631 6.146 18.890 1.00 11.17 574 LYS A C 1
ATOM 579 O O . LYS A 1 77 ? 62.491 5.744 18.088 1.00 10.91 574 LYS A O 1
ATOM 585 N N . VAL A 1 78 ? 61.233 7.404 18.963 1.00 11.55 575 VAL A N 1
ATOM 586 C CA . VAL A 1 78 ? 61.851 8.478 18.205 1.00 12.21 575 VAL A CA 1
ATOM 587 C C . VAL A 1 78 ? 62.646 9.309 19.224 1.00 13.06 575 VAL A C 1
ATOM 588 O O . VAL A 1 78 ? 62.122 9.781 20.237 1.00 12.58 575 VAL A O 1
ATOM 592 N N . ILE A 1 79 ? 63.925 9.477 18.941 1.00 14.51 576 ILE A N 1
ATOM 593 C CA . ILE A 1 79 ? 64.839 10.136 19.860 1.00 15.53 576 ILE A CA 1
ATOM 594 C C . ILE A 1 79 ? 64.953 11.561 19.416 1.00 16.39 576 ILE A C 1
ATOM 595 O O . ILE A 1 79 ? 65.147 11.819 18.208 1.00 17.35 576 ILE A O 1
ATOM 600 N N . ASP A 1 80 ? 64.796 12.494 20.350 1.00 16.59 577 ASP A N 1
ATOM 601 C CA . ASP A 1 80 ? 64.950 13.876 20.005 1.00 18.49 577 ASP A CA 1
ATOM 602 C C . ASP A 1 80 ? 66.424 14.216 19.905 1.00 18.60 577 ASP A C 1
ATOM 603 O O . ASP A 1 80 ? 67.025 14.702 20.835 1.00 18.29 577 ASP A O 1
ATOM 608 N N . ASP A 1 81 ? 66.991 13.939 18.735 1.00 19.84 578 ASP A N 1
ATOM 609 C CA . ASP A 1 81 ? 68.398 14.116 18.466 1.00 20.40 578 ASP A CA 1
ATOM 610 C C . ASP A 1 81 ? 68.646 15.615 18.364 1.00 21.22 578 ASP A C 1
ATOM 611 O O . ASP A 1 81 ? 67.919 16.306 17.669 1.00 20.38 578 ASP A O 1
ATOM 616 N N . GLU A 1 82 ? 69.649 16.118 19.074 1.00 21.62 579 GLU A N 1
ATOM 617 C CA . GLU A 1 82 ? 70.019 17.538 18.982 1.00 23.16 579 GLU A CA 1
ATOM 618 C C . GLU A 1 82 ? 70.546 17.920 17.589 1.00 22.66 579 GLU A C 1
ATOM 619 O O . GLU A 1 82 ? 70.488 19.087 17.204 1.00 21.78 579 GLU A O 1
ATOM 625 N N . GLU A 1 83 ? 71.088 16.956 16.846 1.00 22.54 580 GLU A N 1
ATOM 626 C CA . GLU A 1 83 ? 71.628 17.241 15.494 1.00 22.75 580 GLU A CA 1
ATOM 627 C C . GLU A 1 83 ? 70.553 17.363 14.409 1.00 22.42 580 GLU A C 1
ATOM 628 O O . GLU A 1 83 ? 69.513 16.687 14.482 1.00 23.77 580 GLU A O 1
ATOM 634 N N . TYR A 1 84 ? 70.841 18.181 13.390 1.00 21.41 581 TYR A N 1
ATOM 635 C CA . TYR A 1 84 ? 69.880 18.662 12.390 1.00 21.11 581 TYR A CA 1
ATOM 636 C C . TYR A 1 84 ? 70.099 18.078 10.980 1.00 19.97 581 TYR A C 1
ATOM 637 O O . TYR A 1 84 ? 71.226 17.911 10.528 1.00 17.53 581 TYR A O 1
ATOM 646 N N . GLU A 1 85 ? 69.003 17.774 10.277 1.00 19.53 582 GLU A N 1
ATOM 647 C CA . GLU A 1 85 ? 69.038 17.530 8.838 1.00 20.43 582 GLU A CA 1
ATOM 648 C C . GLU A 1 85 ? 67.952 18.334 8.120 1.00 20.84 582 GLU A C 1
ATOM 649 O O . GLU A 1 85 ? 66.874 18.553 8.663 1.00 21.79 582 GLU A O 1
ATOM 655 N N . LYS A 1 86 ? 68.232 18.739 6.889 1.00 22.37 583 LYS A N 1
ATOM 656 C CA . LYS A 1 86 ? 67.262 19.480 6.074 1.00 22.14 583 LYS A CA 1
ATOM 657 C C . LYS A 1 86 ? 65.981 18.663 5.883 1.00 21.48 583 LYS A C 1
ATOM 658 O O . LYS A 1 86 ? 64.871 19.175 6.010 1.00 21.89 583 LYS A O 1
ATOM 664 N N . ASN A 1 87 ? 66.178 17.395 5.540 1.00 20.12 584 ASN A N 1
ATOM 665 C CA A ASN A 1 87 ? 65.100 16.447 5.338 0.50 19.45 584 ASN A CA 1
ATOM 666 C CA B ASN A 1 87 ? 65.093 16.447 5.346 0.50 19.52 584 ASN A CA 1
ATOM 667 C C . ASN A 1 87 ? 65.451 15.158 6.076 1.00 18.58 584 ASN A C 1
ATOM 668 O O . ASN A 1 87 ? 66.321 14.414 5.637 1.00 19.09 584 ASN A O 1
ATOM 677 N N . LYS A 1 88 ? 64.794 14.915 7.207 1.00 16.17 585 LYS A N 1
ATOM 678 C CA . LYS A 1 88 ? 65.151 13.802 8.089 1.00 15.08 585 LYS A CA 1
ATOM 679 C C . LYS A 1 88 ? 64.108 12.700 7.950 1.00 13.29 585 LYS A C 1
ATOM 680 O O . LYS A 1 88 ? 62.972 12.911 8.325 1.00 13.66 585 LYS A O 1
ATOM 686 N N . THR A 1 89 ? 64.480 11.555 7.376 1.00 11.16 586 THR A N 1
ATOM 687 C CA . THR A 1 89 ? 63.494 10.509 7.008 1.00 11.04 586 THR A CA 1
ATOM 688 C C . THR A 1 89 ? 63.898 9.128 7.461 1.00 10.36 586 THR A C 1
ATOM 689 O O . THR A 1 89 ? 65.073 8.790 7.503 1.00 10.07 586 THR A O 1
ATOM 693 N N . PHE A 1 90 ? 62.902 8.316 7.795 1.00 9.32 587 PHE A N 1
ATOM 694 C CA . PHE A 1 90 ? 63.104 6.879 7.851 1.00 9.23 587 PHE A CA 1
ATOM 695 C C . PHE A 1 90 ? 61.827 6.195 7.375 1.00 8.90 587 PHE A C 1
ATOM 696 O O . PHE A 1 90 ? 60.882 6.872 6.960 1.00 9.25 587 PHE A O 1
ATOM 704 N N . PHE A 1 91 ? 61.843 4.868 7.374 1.00 8.50 588 PHE A N 1
ATOM 705 C CA . PHE A 1 91 ? 60.756 4.119 6.772 1.00 9.08 588 PHE A CA 1
ATOM 706 C C . PHE A 1 91 ? 60.292 2.986 7.657 1.00 8.67 588 PHE A C 1
ATOM 707 O O . PHE A 1 91 ? 61.070 2.444 8.435 1.00 9.09 588 PHE A O 1
ATOM 715 N N . LEU A 1 92 ? 59.024 2.618 7.498 1.00 9.10 589 LEU A N 1
ATOM 716 C CA . LEU A 1 92 ? 58.547 1.304 7.882 1.00 10.11 589 LEU A CA 1
ATOM 717 C C . LEU A 1 92 ? 58.019 0.588 6.660 1.00 9.23 589 LEU A C 1
ATOM 718 O O . LEU A 1 92 ? 57.494 1.209 5.729 1.00 9.89 589 LEU A O 1
ATOM 723 N N . GLU A 1 93 ? 58.122 -0.729 6.684 1.00 9.09 590 GLU A N 1
ATOM 724 C CA A GLU A 1 93 ? 57.594 -1.567 5.618 0.50 9.36 590 GLU A CA 1
ATOM 725 C CA B GLU A 1 93 ? 57.569 -1.565 5.621 0.50 10.02 590 GLU A CA 1
ATOM 726 C C . GLU A 1 93 ? 56.864 -2.762 6.230 1.00 8.99 590 GLU A C 1
ATOM 727 O O . GLU A 1 93 ? 57.308 -3.293 7.250 1.00 8.78 590 GLU A O 1
ATOM 738 N N . ILE A 1 94 ? 55.766 -3.183 5.598 1.00 8.29 591 ILE A N 1
ATOM 739 C CA . ILE A 1 94 ? 55.119 -4.443 5.895 1.00 8.50 591 ILE A CA 1
ATOM 740 C C . ILE A 1 94 ? 55.414 -5.428 4.767 1.00 8.69 591 ILE A C 1
ATOM 741 O O . ILE A 1 94 ? 55.508 -5.059 3.599 1.00 10.24 591 ILE A O 1
ATOM 746 N N . GLY A 1 95 ? 55.599 -6.681 5.153 1.00 8.99 592 GLY A N 1
ATOM 747 C CA . GLY A 1 95 ? 55.925 -7.731 4.237 1.00 9.52 592 GLY A CA 1
ATOM 748 C C . GLY A 1 95 ? 54.772 -8.699 4.057 1.00 9.79 592 GLY A C 1
ATOM 749 O O . GLY A 1 95 ? 53.696 -8.513 4.598 1.00 9.55 592 GLY A O 1
ATOM 750 N N . GLU A 1 96 ? 54.978 -9.723 3.240 1.00 10.80 593 GLU A N 1
ATOM 751 C CA . GLU A 1 96 ? 53.878 -10.601 2.878 1.00 11.07 593 GLU A CA 1
ATOM 752 C C . GLU A 1 96 ? 53.279 -11.316 4.095 1.00 10.50 593 GLU A C 1
ATOM 753 O O . GLU A 1 96 ? 53.989 -11.956 4.869 1.00 10.73 593 GLU A O 1
ATOM 759 N N . PRO A 1 97 ? 51.956 -11.197 4.292 1.00 10.76 594 PRO A N 1
ATOM 760 C CA . PRO A 1 97 ? 51.330 -11.855 5.425 1.00 11.12 594 PRO A CA 1
ATOM 761 C C . PRO A 1 97 ? 51.246 -13.362 5.285 1.00 11.19 594 PRO A C 1
ATOM 762 O O . PRO A 1 97 ? 51.269 -13.896 4.180 1.00 11.31 594 PRO A O 1
ATOM 766 N N . ARG A 1 98 ? 51.152 -14.021 6.423 1.00 11.27 595 ARG A N 1
ATOM 767 C CA . ARG A 1 98 ? 51.084 -15.490 6.461 1.00 12.64 595 ARG A CA 1
ATOM 768 C C . ARG A 1 98 ? 49.973 -15.946 7.395 1.00 12.88 595 ARG A C 1
ATOM 769 O O . ARG A 1 98 ? 49.791 -15.384 8.473 1.00 12.35 595 ARG A O 1
ATOM 777 N N . LEU A 1 99 ? 49.229 -16.971 6.996 1.00 13.42 596 LEU A N 1
ATOM 778 C CA . LEU A 1 99 ? 48.288 -17.622 7.913 1.00 14.18 596 LEU A CA 1
ATOM 779 C C . LEU A 1 99 ? 49.060 -18.282 9.042 1.00 13.67 596 LEU A C 1
ATOM 780 O O . LEU A 1 99 ? 50.147 -18.808 8.820 1.00 13.58 596 LEU A O 1
ATOM 785 N N . VAL A 1 100 ? 48.507 -18.260 10.246 1.00 14.15 597 VAL A N 1
ATOM 786 C CA . VAL A 1 100 ? 49.093 -18.959 11.369 1.00 15.44 597 VAL A CA 1
ATOM 787 C C . VAL A 1 100 ? 48.670 -20.423 11.280 1.00 15.94 597 VAL A C 1
ATOM 788 O O . VAL A 1 100 ? 47.489 -20.750 11.142 1.00 16.94 597 VAL A O 1
ATOM 792 N N . GLU A 1 101 ? 49.671 -21.300 11.372 1.00 16.22 598 GLU A N 1
ATOM 793 C CA . GLU A 1 101 ? 49.488 -22.736 11.305 1.00 17.22 598 GLU A CA 1
ATOM 794 C C . GLU A 1 101 ? 48.782 -23.240 12.558 1.00 18.82 598 GLU A C 1
ATOM 795 O O . GLU A 1 101 ? 47.835 -24.021 12.418 1.00 22.58 598 GLU A O 1
ATOM 801 N N . GLY A 1 170 ? 40.526 -18.210 2.577 1.00 25.64 632 GLY A N 1
ATOM 802 C CA . GLY A 1 170 ? 41.440 -17.646 1.588 1.00 24.33 632 GLY A CA 1
ATOM 803 C C . GLY A 1 170 ? 42.808 -17.331 2.172 1.00 23.79 632 GLY A C 1
ATOM 804 O O . GLY A 1 170 ? 43.177 -17.848 3.236 1.00 25.28 632 GLY A O 1
ATOM 805 N N . ARG A 1 171 ? 43.552 -16.477 1.467 1.00 22.12 633 ARG A N 1
ATOM 806 C CA . ARG A 1 171 ? 44.925 -16.138 1.826 1.00 20.13 633 ARG A CA 1
ATOM 807 C C . ARG A 1 171 ? 45.054 -14.645 2.070 1.00 18.11 633 ARG A C 1
ATOM 808 O O . ARG A 1 171 ? 44.534 -13.824 1.287 1.00 18.22 633 ARG A O 1
ATOM 810 N N . PRO A 1 172 ? 45.773 -14.277 3.136 1.00 15.40 634 PRO A N 1
ATOM 811 C CA . PRO A 1 172 ? 45.951 -12.854 3.417 1.00 14.13 634 PRO A CA 1
ATOM 812 C C . PRO A 1 172 ? 46.948 -12.245 2.452 1.00 12.76 634 PRO A C 1
ATOM 813 O O . P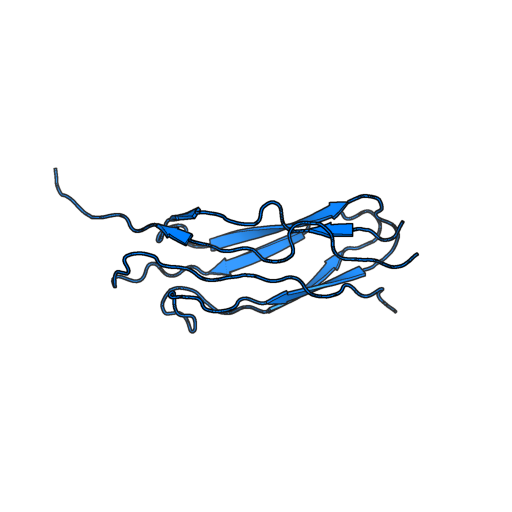RO A 1 172 ? 47.912 -12.903 2.056 1.00 13.24 634 PRO A O 1
ATOM 817 N N . ILE A 1 173 ? 46.745 -10.974 2.115 1.00 10.51 635 ILE A N 1
ATOM 818 C CA . ILE A 1 173 ? 47.582 -10.277 1.163 1.00 11.32 635 ILE A CA 1
ATOM 819 C C . ILE A 1 173 ? 47.847 -8.826 1.588 1.00 9.97 635 ILE A C 1
ATOM 820 O O . ILE A 1 173 ? 47.212 -8.313 2.509 1.00 8.81 635 ILE A O 1
ATOM 825 N N . LEU A 1 174 ? 48.785 -8.175 0.912 1.00 9.65 636 LEU A N 1
ATOM 826 C CA . LEU A 1 174 ? 49.039 -6.754 1.111 1.00 9.94 636 LEU A CA 1
ATOM 827 C C . LEU A 1 174 ? 48.143 -5.872 0.262 1.00 10.49 636 LEU A C 1
ATOM 828 O O . LEU A 1 174 ? 47.787 -6.217 -0.873 1.00 11.96 636 LEU A O 1
ATOM 833 N N . GLY A 1 175 ? 47.805 -4.722 0.818 1.00 10.21 637 GLY A N 1
ATOM 834 C CA . GLY A 1 175 ? 46.992 -3.709 0.166 1.00 10.46 637 GLY A CA 1
ATOM 835 C C . GLY A 1 175 ? 47.816 -2.537 -0.322 1.00 10.14 637 GLY A C 1
ATOM 836 O O . GLY A 1 175 ? 48.970 -2.702 -0.711 1.00 11.54 637 GLY A O 1
ATOM 837 N N . GLU A 1 176 ? 47.210 -1.347 -0.290 1.00 10.93 638 GLU A N 1
ATOM 838 C CA . GLU A 1 176 ? 47.737 -0.184 -0.987 1.00 11.51 638 GLU A CA 1
ATOM 839 C C . GLU A 1 176 ? 49.021 0.391 -0.426 1.00 11.06 638 GLU A C 1
ATOM 840 O O . GLU A 1 176 ? 49.939 0.710 -1.181 1.00 12.23 638 GLU A O 1
ATOM 846 N N . HIS A 1 177 ? 49.083 0.576 0.889 1.00 9.41 639 HIS A N 1
ATOM 847 C CA . HIS A 1 177 ? 50.207 1.301 1.494 1.00 8.78 639 HIS A CA 1
ATOM 848 C C . HIS A 1 177 ? 51.082 0.318 2.254 1.00 8.25 639 HIS A C 1
ATOM 849 O O . HIS A 1 177 ? 50.775 -0.055 3.362 1.00 8.53 639 HIS A O 1
ATOM 856 N N . THR A 1 178 ? 52.161 -0.123 1.615 1.00 8.37 640 THR A N 1
ATOM 857 C CA . THR A 1 178 ? 53.050 -1.125 2.162 1.00 8.46 640 THR A CA 1
ATOM 858 C C . THR A 1 178 ? 54.371 -0.532 2.594 1.00 8.70 640 THR A C 1
ATOM 859 O O . THR A 1 178 ? 55.144 -1.226 3.253 1.00 8.14 640 THR A O 1
ATOM 863 N N . LYS A 1 179 ? 54.629 0.710 2.197 1.00 8.02 641 LYS A N 1
ATOM 864 C CA . LYS A 1 179 ? 55.806 1.451 2.630 1.00 9.36 641 LYS A CA 1
ATOM 865 C C . LYS A 1 179 ? 55.355 2.766 3.194 1.00 9.35 641 LYS A C 1
ATOM 866 O O . LYS A 1 179 ? 54.520 3.415 2.598 1.00 10.04 641 LYS A O 1
ATOM 872 N N . LEU A 1 180 ? 55.914 3.150 4.335 1.00 9.32 642 LEU A N 1
ATOM 873 C CA . LEU A 1 180 ? 55.579 4.377 5.020 1.00 9.48 642 LEU A CA 1
ATOM 874 C C . LEU A 1 180 ? 56.859 5.172 5.215 1.00 9.17 642 LEU A C 1
ATOM 875 O O . LEU A 1 180 ? 57.791 4.691 5.858 1.00 10.16 642 LEU A O 1
ATOM 880 N N . GLU A 1 181 ? 56.915 6.368 4.648 1.00 8.62 643 GLU A N 1
ATOM 881 C CA A GLU A 1 181 ? 57.990 7.302 4.968 0.60 9.02 643 GLU A CA 1
ATOM 882 C CA B GLU A 1 181 ? 57.981 7.305 4.958 0.40 8.79 643 GLU A CA 1
ATOM 883 C C . GLU A 1 181 ? 57.585 8.164 6.152 1.00 8.70 643 GLU A C 1
ATOM 884 O O . GLU A 1 181 ? 56.524 8.784 6.142 1.00 9.47 643 GLU A O 1
ATOM 895 N N . VAL A 1 182 ? 58.453 8.194 7.159 1.00 8.18 644 VAL A N 1
ATOM 896 C CA . VAL A 1 182 ? 58.273 9.040 8.324 1.00 8.95 644 VAL A CA 1
ATOM 897 C C . VAL A 1 182 ? 59.240 10.221 8.188 1.00 9.17 644 VAL A C 1
ATOM 898 O O . VAL A 1 182 ? 60.449 10.023 8.062 1.00 9.91 644 VAL A O 1
ATOM 902 N N . ILE A 1 183 ? 58.707 11.435 8.178 1.00 9.77 645 ILE A N 1
ATOM 903 C CA . ILE A 1 183 ? 59.524 12.636 8.135 1.00 10.51 645 ILE A CA 1
ATOM 904 C C . ILE A 1 183 ? 59.556 13.220 9.538 1.00 10.53 645 ILE A C 1
ATOM 905 O O . ILE A 1 183 ? 58.509 13.564 10.082 1.00 11.30 645 ILE A O 1
ATOM 910 N N . ILE A 1 184 ? 60.749 13.308 10.124 1.00 10.60 646 ILE A N 1
ATOM 911 C CA . ILE A 1 184 ? 60.923 13.901 11.440 1.00 11.41 646 ILE A CA 1
ATOM 912 C C . ILE A 1 184 ? 61.090 15.417 11.293 1.00 12.30 646 ILE A C 1
ATOM 913 O O . ILE A 1 184 ? 62.035 15.887 10.664 1.00 13.34 646 ILE A O 1
ATOM 918 N N . GLU A 1 185 ? 60.137 16.160 11.840 1.00 13.57 647 GLU A N 1
ATOM 919 C CA . GLU A 1 185 ? 60.122 17.616 11.775 1.00 14.59 647 GLU A CA 1
ATOM 920 C C . GLU A 1 185 ? 60.882 18.206 12.943 1.00 14.96 647 GLU A C 1
ATOM 921 O O . GLU A 1 185 ? 60.631 17.884 14.109 1.00 14.31 647 GLU A O 1
ATOM 927 N N . GLU A 1 186 ? 61.790 19.112 12.628 1.00 16.98 648 GLU A N 1
ATOM 928 C CA . GLU A 1 186 ? 62.619 19.717 13.635 1.00 18.81 648 GLU A CA 1
ATOM 929 C C . GLU A 1 186 ? 61.963 21.021 14.085 1.00 18.98 648 GLU A C 1
ATOM 930 O O . GLU A 1 186 ? 61.355 21.738 13.276 1.00 20.45 648 GLU A O 1
ATOM 936 N N . SER A 1 187 ? 62.047 21.277 15.384 1.00 19.30 649 SER A N 1
ATOM 937 C CA A SER A 1 187 ? 61.588 22.529 15.969 0.60 19.61 649 SER A CA 1
ATOM 938 C CA B SER A 1 187 ? 61.586 22.527 15.977 0.40 19.54 649 SER A CA 1
ATOM 939 C C . SER A 1 187 ? 62.798 23.248 16.557 1.00 19.74 649 SER A C 1
ATOM 940 O O . SER A 1 187 ? 63.839 22.637 16.811 1.00 20.09 649 SER A O 1
ATOM 945 N N . TYR A 1 188 ? 62.673 24.549 16.740 1.00 19.47 650 TYR A N 1
ATOM 946 C CA . TYR A 1 188 ? 63.809 25.352 17.154 1.00 19.43 650 TYR A CA 1
ATOM 947 C C . TYR A 1 188 ? 63.477 26.114 18.395 1.00 19.39 650 TYR A C 1
ATOM 948 O O . TYR A 1 188 ? 62.325 26.455 18.607 1.00 19.58 650 TYR A O 1
ATOM 957 N N . GLU A 1 189 ? 64.483 26.359 19.224 1.00 19.29 651 GLU A N 1
ATOM 958 C CA . GLU A 1 189 ? 64.270 26.968 20.531 1.00 19.72 651 GLU A CA 1
ATOM 959 C C . GLU A 1 189 ? 64.607 28.448 20.487 1.00 18.51 651 GLU A C 1
ATOM 960 O O . GLU A 1 189 ? 65.774 28.816 20.324 1.00 17.90 651 GLU A O 1
ATOM 966 N N . PHE A 1 190 ? 63.575 29.272 20.658 1.00 17.89 652 PHE A N 1
ATOM 967 C CA . PHE A 1 190 ? 63.709 30.719 20.751 1.00 18.87 652 PHE A CA 1
ATOM 968 C C . PHE A 1 190 ? 63.234 31.177 22.120 1.00 20.01 652 PHE A C 1
ATOM 969 O O . PHE A 1 190 ? 62.305 30.604 22.686 1.00 21.33 652 PHE A O 1
ATOM 977 N N . LYS A 1 191 ? 63.861 32.206 22.667 1.00 21.39 653 LYS A N 1
ATOM 978 C CA . LYS A 1 191 ? 63.425 32.730 23.960 1.00 22.50 653 LYS A CA 1
ATOM 979 C C . LYS A 1 191 ? 62.505 33.898 23.741 1.00 24.26 653 LYS A C 1
ATOM 980 O O . LYS A 1 191 ? 62.707 34.671 22.820 1.00 25.47 653 LYS A O 1
ATOM 986 N N . SER A 1 192 ? 61.504 34.049 24.605 1.00 25.23 654 SER A N 1
ATOM 987 C CA . SER A 1 192 ? 60.724 35.272 24.598 1.00 25.91 654 SER A CA 1
ATOM 988 C C . SER A 1 192 ? 61.567 36.377 25.238 1.00 27.02 654 SER A C 1
ATOM 989 O O . SER A 1 192 ? 61.286 37.565 25.039 1.00 28.05 654 SER A O 1
#

Organism: Canis lupus familiaris (NCBI:txid9615)